Protein AF-A0A9P5ZPV6-F1 (afdb_monomer_lite)

pLDDT: mean 77.03, std 16.37, range [39.78, 94.75]

Foldseek 3Di:
DDCPPPVQCVDLVSLLVVLLVDDLVVLVV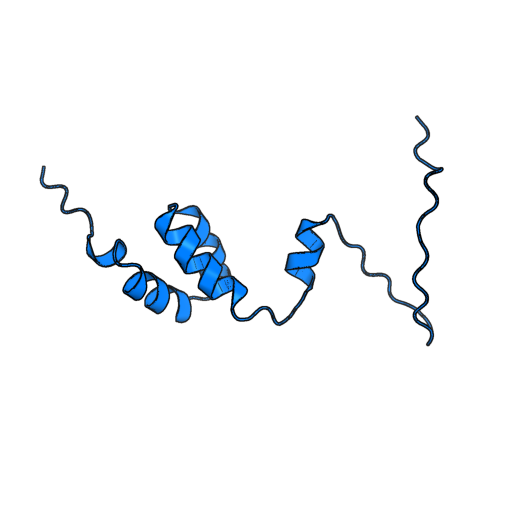QLPPDPSSVVRSVCNNPVDCPDCVVVVCVVHDDDDDDPPDDDDDDDDDDPPPPDD

Structure (mmCIF, N/CA/C/O backbone):
data_AF-A0A9P5ZPV6-F1
#
_entry.id   AF-A0A9P5ZPV6-F1
#
loop_
_atom_site.group_PDB
_atom_site.id
_atom_site.type_symbol
_atom_site.label_atom_id
_atom_site.label_alt_id
_atom_site.label_comp_id
_atom_site.label_asym_id
_atom_site.label_entity_id
_atom_site.label_seq_id
_atom_site.pdbx_PDB_ins_code
_atom_site.Cartn_x
_atom_site.Cartn_y
_atom_site.Cartn_z
_atom_site.occupancy
_atom_site.B_iso_or_equiv
_atom_site.auth_seq_id
_atom_site.auth_comp_id
_atom_site.auth_asym_id
_atom_site.auth_atom_id
_atom_site.pdbx_PDB_model_num
ATOM 1 N N . MET A 1 1 ? -28.943 7.202 18.365 1.00 39.78 1 MET A N 1
ATOM 2 C CA . MET A 1 1 ? -28.548 6.206 17.346 1.00 39.78 1 MET A CA 1
ATOM 3 C C . MET A 1 1 ? -27.176 5.690 17.728 1.00 39.78 1 MET A C 1
ATOM 5 O O . MET A 1 1 ? -26.249 6.483 17.784 1.00 39.78 1 MET A O 1
ATOM 9 N N . SER A 1 2 ? -27.082 4.421 18.123 1.00 45.56 2 SER A N 1
ATOM 10 C CA . SER A 1 2 ? -25.841 3.832 18.631 1.00 45.56 2 SER A CA 1
ATOM 11 C C . SER A 1 2 ? -24.860 3.647 17.475 1.00 45.56 2 SER A C 1
ATOM 13 O O . SER A 1 2 ? -25.004 2.725 16.675 1.00 45.56 2 SER A O 1
ATOM 15 N N . THR A 1 3 ? -23.889 4.549 17.352 1.00 55.97 3 THR A N 1
ATOM 16 C CA . THR A 1 3 ? -22.691 4.327 16.545 1.00 55.97 3 THR A CA 1
ATOM 17 C C . THR A 1 3 ? -21.837 3.306 17.283 1.00 55.97 3 THR A C 1
ATOM 19 O O . THR A 1 3 ? -20.868 3.660 17.952 1.00 55.97 3 THR A O 1
ATOM 22 N N . ALA A 1 4 ? -22.205 2.029 17.202 1.00 52.78 4 ALA A N 1
ATOM 23 C CA . ALA A 1 4 ? -21.248 0.963 17.444 1.00 52.78 4 ALA A CA 1
ATOM 24 C C . ALA A 1 4 ? -20.203 1.073 16.323 1.00 52.78 4 ALA A C 1
ATOM 26 O O . ALA A 1 4 ? -20.315 0.433 15.282 1.00 52.78 4 ALA A O 1
ATOM 27 N N . MET A 1 5 ? -19.250 2.002 16.475 1.00 58.88 5 MET A N 1
ATOM 28 C CA . MET A 1 5 ? -18.065 2.067 15.631 1.00 58.88 5 MET A CA 1
ATOM 29 C C . MET A 1 5 ? -17.470 0.666 15.672 1.00 58.88 5 MET A C 1
ATOM 31 O O . MET A 1 5 ? -17.248 0.141 16.759 1.00 58.88 5 MET A O 1
ATOM 35 N N . ASN A 1 6 ? -17.295 0.044 14.507 1.00 61.12 6 ASN A N 1
ATOM 36 C CA . ASN A 1 6 ? -16.675 -1.269 14.359 1.00 61.12 6 ASN A CA 1
ATOM 37 C C . ASN A 1 6 ? -15.250 -1.224 14.937 1.00 61.12 6 ASN A C 1
ATOM 39 O O . ASN A 1 6 ? -14.282 -1.017 14.210 1.00 61.12 6 ASN A O 1
ATOM 43 N N . THR A 1 7 ? -15.122 -1.398 16.254 1.00 68.88 7 THR A N 1
ATOM 44 C CA . THR A 1 7 ? -13.856 -1.350 17.001 1.00 68.88 7 THR A CA 1
ATOM 45 C C . THR A 1 7 ? -12.909 -2.455 16.560 1.00 68.88 7 THR A C 1
ATOM 47 O O . THR A 1 7 ? -11.700 -2.308 16.668 1.00 68.88 7 THR A O 1
ATOM 50 N N . VAL A 1 8 ? -13.451 -3.534 15.993 1.00 73.31 8 VAL A N 1
ATOM 51 C CA . VAL A 1 8 ? -12.685 -4.654 15.441 1.00 73.31 8 VAL A CA 1
ATOM 52 C C . VAL A 1 8 ? -11.780 -4.198 14.291 1.00 73.31 8 VAL A C 1
ATOM 54 O O . VAL A 1 8 ? -10.610 -4.559 14.261 1.00 73.31 8 VAL A O 1
ATOM 57 N N . LEU A 1 9 ? -12.279 -3.341 13.392 1.00 74.31 9 LEU A N 1
ATOM 58 C CA . LEU A 1 9 ? -11.500 -2.787 12.271 1.00 74.31 9 LEU A CA 1
ATOM 59 C C . LEU A 1 9 ? -10.650 -1.574 12.677 1.00 74.31 9 LEU A C 1
ATOM 61 O O . LEU A 1 9 ? -10.064 -0.925 11.815 1.00 74.31 9 LEU A O 1
ATOM 65 N N . ALA A 1 10 ? -10.605 -1.247 13.971 1.00 80.75 10 ALA A N 1
ATOM 66 C CA . ALA A 1 10 ? -9.653 -0.296 14.534 1.00 80.75 10 ALA A CA 1
ATOM 67 C C . ALA A 1 10 ? -8.418 -0.996 15.126 1.00 80.75 10 ALA A C 1
ATOM 69 O O . ALA A 1 10 ? -7.455 -0.313 15.461 1.00 80.75 10 ALA A O 1
ATOM 70 N N . ILE A 1 11 ? -8.437 -2.330 15.256 1.00 90.50 11 ILE A N 1
ATOM 71 C CA . ILE A 1 11 ? -7.304 -3.117 15.751 1.00 90.50 11 ILE A CA 1
ATOM 72 C C . ILE A 1 11 ? -6.325 -3.341 14.584 1.00 90.50 11 ILE A C 1
ATOM 74 O O . ILE A 1 11 ? -6.680 -4.045 13.630 1.00 90.50 11 ILE A O 1
ATOM 78 N N . PRO A 1 12 ? -5.106 -2.771 14.632 1.00 90.00 12 PRO A N 1
ATOM 79 C CA . PRO A 1 12 ? -4.158 -2.839 13.521 1.00 90.00 12 PRO A CA 1
ATOM 80 C C . PRO A 1 12 ? -3.754 -4.270 13.154 1.00 90.00 12 PRO A C 1
ATOM 82 O O . PRO A 1 12 ? -3.642 -4.603 11.980 1.00 90.00 12 PRO A O 1
ATOM 85 N N . GLU A 1 13 ? -3.594 -5.152 14.141 1.00 91.50 13 GLU A N 1
ATOM 86 C CA . GLU A 1 13 ? -3.185 -6.543 13.936 1.00 91.50 13 GLU A CA 1
ATOM 87 C C . GLU A 1 13 ? -4.233 -7.338 13.152 1.00 91.50 13 GLU A C 1
ATOM 89 O O . GLU A 1 13 ? -3.881 -8.137 12.283 1.00 91.50 13 GLU A O 1
ATOM 94 N N . LEU A 1 14 ? -5.520 -7.092 13.420 1.00 92.50 14 LEU A N 1
ATOM 95 C CA . LEU A 1 14 ? -6.614 -7.734 12.692 1.00 92.50 14 LEU A CA 1
ATOM 96 C C . LEU A 1 14 ? -6.712 -7.197 11.265 1.00 92.50 14 LEU A C 1
ATOM 98 O O . LEU A 1 14 ? -6.883 -7.979 10.333 1.00 92.50 14 LEU A O 1
ATOM 102 N N . LEU A 1 15 ? -6.551 -5.882 11.077 1.00 92.62 15 LEU A N 1
ATOM 103 C CA . LEU A 1 15 ? -6.472 -5.291 9.740 1.00 92.62 15 LEU A CA 1
ATOM 104 C C . LEU A 1 15 ? -5.312 -5.883 8.940 1.00 92.62 15 LEU A C 1
ATOM 106 O O . LEU A 1 15 ? -5.506 -6.299 7.800 1.00 92.62 15 LEU A O 1
ATOM 110 N N . ARG A 1 16 ? -4.127 -5.985 9.549 1.00 92.94 16 ARG A N 1
ATOM 111 C CA . ARG A 1 16 ? -2.944 -6.571 8.918 1.00 92.94 16 ARG A CA 1
ATOM 112 C C . ARG A 1 16 ? -3.195 -8.009 8.494 1.00 92.94 16 ARG A C 1
ATOM 114 O O . ARG A 1 16 ? -2.914 -8.345 7.348 1.00 92.94 16 ARG A O 1
ATOM 121 N N . GLN A 1 17 ? -3.771 -8.831 9.373 1.00 93.69 17 GLN A N 1
ATOM 122 C CA . GLN A 1 17 ? -4.154 -10.197 9.023 1.00 93.69 17 GLN A CA 1
ATOM 123 C C . GLN A 1 17 ? -5.140 -10.217 7.857 1.00 93.69 17 GLN A C 1
ATOM 125 O O . GLN A 1 17 ? -4.922 -10.950 6.910 1.00 93.69 17 GLN A O 1
ATOM 130 N N . ILE A 1 18 ? -6.181 -9.387 7.841 1.00 93.38 18 ILE A N 1
ATOM 131 C CA . ILE A 1 18 ? -7.121 -9.345 6.706 1.00 93.38 18 ILE A CA 1
ATOM 132 C C . ILE A 1 18 ? -6.399 -8.965 5.399 1.00 93.38 18 ILE A C 1
ATOM 134 O O . ILE A 1 18 ? -6.622 -9.576 4.350 1.00 93.38 18 ILE A O 1
ATOM 138 N N . PHE A 1 19 ? -5.503 -7.981 5.452 1.00 94.12 19 PHE A N 1
ATOM 139 C CA . PHE A 1 19 ? -4.757 -7.503 4.288 1.00 94.12 19 PHE A CA 1
ATOM 140 C C . PHE A 1 19 ? -3.730 -8.514 3.770 1.00 94.12 19 PHE A C 1
ATOM 142 O O . PHE A 1 19 ? -3.523 -8.588 2.560 1.00 94.12 19 PHE A O 1
ATOM 149 N N . GLU A 1 20 ? -3.133 -9.340 4.632 1.00 92.94 20 GLU A N 1
ATOM 150 C CA . GLU A 1 20 ? -2.244 -10.437 4.217 1.00 92.94 20 GLU A CA 1
ATOM 151 C C . GLU A 1 20 ? -2.955 -11.494 3.359 1.00 92.94 20 GLU A C 1
ATOM 153 O O . GLU A 1 20 ? -2.323 -12.118 2.509 1.00 92.94 20 GLU A O 1
ATOM 158 N N . TRP A 1 21 ? -4.265 -11.674 3.546 1.00 94.75 21 TRP A N 1
ATOM 159 C CA . TRP A 1 21 ? -5.083 -12.611 2.766 1.00 94.75 21 TRP A CA 1
ATOM 160 C C . TRP A 1 21 ? -5.750 -11.945 1.554 1.00 94.75 21 TRP A C 1
ATOM 162 O O . TRP A 1 21 ? -6.389 -12.619 0.746 1.00 94.75 21 TRP A O 1
ATOM 172 N N . SER A 1 22 ? -5.610 -10.626 1.421 1.00 92.31 22 SER A N 1
ATOM 173 C CA . SER A 1 22 ? -6.192 -9.832 0.339 1.00 92.31 22 SER A CA 1
ATOM 174 C C . SER A 1 22 ? -5.255 -9.773 -0.869 1.00 92.31 22 SER A C 1
ATOM 176 O O . SER A 1 22 ? -4.033 -9.888 -0.745 1.00 92.31 22 SER A O 1
ATOM 178 N N . THR A 1 23 ? -5.805 -9.566 -2.069 1.00 91.62 23 THR A N 1
ATOM 179 C CA . THR A 1 23 ? -4.956 -9.433 -3.259 1.00 91.62 23 THR A CA 1
ATOM 180 C C . THR A 1 23 ? -4.217 -8.095 -3.258 1.00 91.62 23 THR A C 1
ATOM 182 O O . THR A 1 23 ? -4.618 -7.130 -2.608 1.00 91.62 23 THR A O 1
ATOM 185 N N . GLN A 1 24 ? -3.150 -7.990 -4.057 1.00 88.44 24 GLN A N 1
ATOM 186 C CA . GLN A 1 24 ? -2.434 -6.724 -4.231 1.00 88.44 24 GLN A CA 1
ATOM 187 C C . GLN A 1 24 ? -3.362 -5.598 -4.722 1.00 88.44 24 GLN A C 1
ATOM 189 O O . GLN A 1 24 ? -3.232 -4.457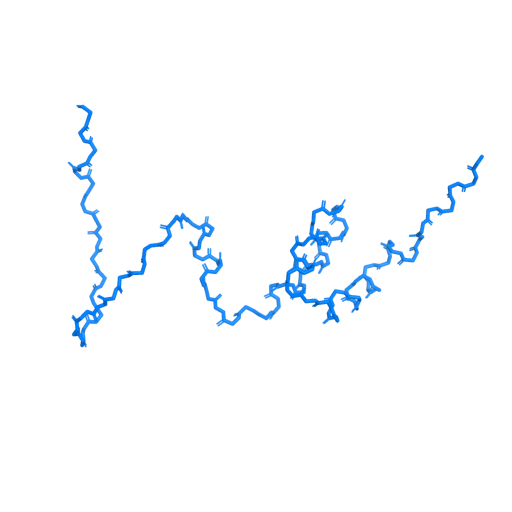 -4.286 1.00 88.44 24 GLN A O 1
ATOM 194 N N . ARG A 1 25 ? -4.318 -5.920 -5.606 1.00 90.88 25 ARG A N 1
ATOM 195 C CA . ARG A 1 25 ? -5.310 -4.961 -6.109 1.00 90.88 25 ARG A CA 1
ATOM 196 C C . ARG A 1 25 ? -6.217 -4.467 -4.983 1.00 90.88 25 ARG A C 1
ATOM 198 O O . ARG A 1 25 ? -6.430 -3.264 -4.883 1.00 90.88 25 ARG A O 1
ATOM 205 N N . ASP A 1 26 ? -6.702 -5.375 -4.142 1.00 93.81 26 ASP A N 1
ATOM 206 C CA . ASP A 1 26 ? -7.589 -5.025 -3.029 1.00 93.81 26 ASP A CA 1
ATOM 207 C C . ASP A 1 26 ? -6.848 -4.185 -1.989 1.00 93.81 26 ASP A C 1
ATOM 209 O O . ASP A 1 26 ? -7.364 -3.173 -1.525 1.00 93.81 26 ASP A O 1
ATOM 213 N N . ASN A 1 27 ? -5.589 -4.527 -1.700 1.00 91.69 27 ASN A N 1
ATOM 214 C CA . ASN A 1 27 ? -4.754 -3.741 -0.799 1.00 91.69 27 ASN A CA 1
ATOM 215 C C . ASN A 1 27 ? -4.504 -2.323 -1.327 1.00 91.69 27 ASN A C 1
ATOM 217 O O . ASN A 1 27 ? -4.544 -1.382 -0.540 1.00 91.69 27 ASN A O 1
ATOM 221 N N . CYS A 1 28 ? -4.358 -2.123 -2.642 1.00 90.88 28 CYS A N 1
ATOM 222 C CA . CYS A 1 28 ? -4.319 -0.774 -3.218 1.00 90.88 28 CYS A CA 1
ATOM 223 C C . CYS A 1 28 ? -5.600 0.029 -2.937 1.00 90.88 28 CYS A C 1
ATOM 225 O O . CYS A 1 28 ? -5.518 1.230 -2.689 1.00 90.88 28 CYS A O 1
ATOM 227 N N . SER A 1 29 ? -6.773 -0.610 -2.952 1.00 94.12 29 SER A N 1
ATOM 228 C CA . SER A 1 29 ? -8.038 0.038 -2.586 1.00 94.12 29 SER A CA 1
ATOM 229 C C . SER A 1 29 ? -8.148 0.288 -1.079 1.00 94.12 29 SER A C 1
ATOM 231 O O . SER A 1 29 ? -8.572 1.369 -0.674 1.00 94.12 29 SER A O 1
ATOM 233 N N . ASN A 1 30 ? -7.711 -0.660 -0.246 1.00 93.06 30 ASN A N 1
ATOM 234 C CA . ASN A 1 30 ? -7.757 -0.556 1.216 1.00 93.06 30 ASN A CA 1
ATOM 235 C C . ASN A 1 30 ? -6.941 0.636 1.742 1.00 93.06 30 ASN A C 1
ATOM 237 O O . ASN A 1 30 ? -7.368 1.311 2.680 1.00 93.06 30 ASN A O 1
ATOM 241 N N . ILE A 1 31 ? -5.818 0.954 1.090 1.00 93.19 31 ILE A N 1
ATOM 242 C CA . ILE A 1 31 ? -4.959 2.109 1.407 1.00 93.19 31 ILE A CA 1
ATOM 243 C C . ILE A 1 31 ? -5.726 3.447 1.358 1.00 93.19 31 ILE A C 1
ATOM 245 O O . ILE A 1 31 ? -5.356 4.392 2.052 1.00 93.19 31 ILE A O 1
ATOM 249 N N . LEU A 1 32 ? -6.804 3.544 0.573 1.00 93.50 32 LEU A N 1
ATOM 250 C CA . LEU A 1 32 ? -7.550 4.789 0.353 1.00 93.50 32 LEU A CA 1
ATOM 251 C C . LEU A 1 32 ? -8.676 5.037 1.373 1.00 93.50 32 LEU A C 1
ATOM 253 O O . LEU A 1 32 ? -9.313 6.087 1.323 1.00 93.50 32 LEU A O 1
ATOM 257 N N . VAL A 1 33 ? -8.946 4.095 2.283 1.00 92.12 33 VAL A N 1
ATOM 258 C CA . VAL A 1 33 ? -10.117 4.154 3.179 1.00 92.12 33 VAL A CA 1
ATOM 259 C C . VAL A 1 33 ? -9.906 5.103 4.360 1.00 92.12 33 VAL A C 1
ATOM 261 O O . VAL A 1 33 ? -10.763 5.929 4.666 1.00 92.12 33 VAL A O 1
ATOM 264 N N . SER A 1 34 ? -8.785 4.970 5.069 1.00 91.56 34 SER A N 1
ATOM 265 C CA . SER A 1 34 ? -8.459 5.786 6.244 1.00 91.56 34 SER A CA 1
ATOM 266 C C . SER A 1 34 ? -6.961 5.743 6.532 1.00 91.56 34 SER A C 1
ATOM 268 O O . SER A 1 34 ? -6.263 4.858 6.042 1.00 91.56 34 SER A O 1
ATOM 270 N N . LYS A 1 35 ? -6.461 6.647 7.385 1.00 90.00 35 LYS A N 1
ATOM 271 C CA . LYS A 1 35 ? -5.049 6.637 7.801 1.00 90.00 35 LYS A CA 1
ATOM 272 C C . LYS A 1 35 ? -4.639 5.311 8.462 1.00 90.00 35 LYS A C 1
ATOM 274 O O . LYS A 1 35 ? -3.572 4.794 8.159 1.00 90.00 35 LYS A O 1
ATOM 279 N N . ALA A 1 36 ? -5.496 4.739 9.309 1.00 90.38 36 ALA A N 1
ATOM 280 C CA . ALA A 1 36 ? -5.216 3.459 9.964 1.00 90.38 36 ALA A CA 1
ATOM 281 C C . ALA A 1 36 ? -5.116 2.309 8.947 1.00 90.38 36 ALA A C 1
ATOM 283 O O . ALA A 1 36 ? -4.232 1.465 9.029 1.00 90.38 36 ALA A O 1
ATOM 284 N N . TRP A 1 37 ? -5.995 2.306 7.943 1.00 93.69 37 TRP A N 1
ATOM 285 C CA . TRP A 1 37 ? -5.965 1.300 6.882 1.00 93.69 37 TRP A CA 1
ATOM 286 C C . TRP A 1 37 ? -4.769 1.487 5.956 1.00 93.69 37 TRP A C 1
ATOM 288 O O . TRP A 1 37 ? -4.164 0.503 5.549 1.00 93.69 37 TRP A O 1
ATOM 298 N N . PHE A 1 38 ? -4.406 2.736 5.661 1.00 93.62 38 PHE A N 1
ATOM 299 C CA . PHE A 1 38 ? -3.210 3.082 4.903 1.00 93.62 38 PHE A CA 1
ATOM 300 C C . PHE A 1 38 ? -1.961 2.474 5.538 1.00 93.62 38 PHE A C 1
ATOM 302 O O . PHE A 1 38 ? -1.229 1.770 4.851 1.00 93.62 38 PHE A O 1
ATOM 309 N N . GLU A 1 39 ? -1.733 2.711 6.834 1.00 93.38 39 GLU A N 1
ATOM 310 C CA . GLU A 1 39 ? -0.533 2.248 7.549 1.00 93.38 39 GLU A CA 1
ATOM 311 C C . GLU A 1 39 ? -0.399 0.718 7.521 1.00 93.38 39 GLU A C 1
ATOM 313 O O . GLU A 1 39 ? 0.687 0.178 7.285 1.00 93.38 39 GLU A O 1
ATOM 318 N N . GLU A 1 40 ? -1.516 0.010 7.668 1.00 94.44 40 GLU A N 1
ATOM 319 C CA . GLU A 1 40 ? -1.518 -1.448 7.658 1.00 94.44 40 GLU A CA 1
ATOM 320 C C . GLU A 1 40 ? -1.429 -2.041 6.247 1.00 94.44 40 GLU A C 1
ATOM 322 O O . GLU A 1 40 ? -0.585 -2.900 5.975 1.00 94.44 40 GLU A O 1
ATOM 327 N N . ALA A 1 41 ? -2.242 -1.552 5.309 1.00 92.62 41 ALA A N 1
ATOM 328 C CA . ALA A 1 41 ? -2.270 -2.062 3.943 1.00 92.62 41 ALA A CA 1
ATOM 329 C C . ALA A 1 41 ? -0.975 -1.740 3.186 1.00 92.62 41 ALA A C 1
ATOM 331 O O . ALA A 1 41 ? -0.504 -2.575 2.413 1.00 92.62 41 ALA A O 1
ATOM 332 N N . ILE A 1 42 ? -0.350 -0.578 3.429 1.00 91.06 42 ILE A N 1
ATOM 333 C CA . ILE A 1 42 ? 0.938 -0.235 2.814 1.00 91.06 42 ILE A CA 1
ATOM 334 C C . ILE A 1 42 ? 2.050 -1.151 3.334 1.00 91.06 42 ILE A C 1
ATOM 336 O O . ILE A 1 42 ? 2.859 -1.633 2.544 1.00 91.06 42 ILE A O 1
ATOM 340 N N . THR A 1 43 ? 2.046 -1.488 4.625 1.00 92.19 43 THR A N 1
ATOM 341 C CA . THR A 1 43 ? 3.015 -2.429 5.205 1.00 92.19 43 THR A CA 1
ATOM 342 C C . THR A 1 43 ? 2.940 -3.790 4.510 1.00 92.19 43 THR A C 1
ATOM 344 O O . THR A 1 43 ? 3.966 -4.335 4.103 1.00 92.19 43 THR A O 1
ATOM 347 N N . VAL A 1 44 ? 1.730 -4.316 4.296 1.00 92.12 44 VAL A N 1
ATOM 348 C CA . VAL A 1 44 ? 1.528 -5.593 3.593 1.00 92.12 44 VAL A CA 1
ATOM 349 C C . VAL A 1 44 ? 1.895 -5.490 2.109 1.00 92.12 44 VAL A C 1
ATOM 351 O O . VAL A 1 44 ? 2.605 -6.354 1.593 1.00 92.12 44 VAL A O 1
ATOM 354 N N . LEU A 1 45 ? 1.469 -4.423 1.424 1.00 88.50 45 LEU A N 1
ATOM 355 C CA . LEU A 1 45 ? 1.732 -4.213 -0.003 1.00 88.50 45 LEU A CA 1
ATOM 356 C C . LEU A 1 45 ? 3.237 -4.151 -0.308 1.00 88.50 45 LEU A C 1
ATOM 358 O O . LEU A 1 45 ? 3.697 -4.698 -1.310 1.00 88.50 45 LEU A O 1
ATOM 362 N N . TRP A 1 46 ? 4.003 -3.492 0.564 1.00 86.38 46 TRP A N 1
ATOM 363 C CA . TRP A 1 46 ? 5.436 -3.266 0.385 1.00 86.38 46 TRP A CA 1
ATOM 364 C C . TRP A 1 46 ? 6.320 -4.387 0.944 1.00 86.38 46 TRP A C 1
ATOM 366 O O . TRP A 1 46 ? 7.499 -4.460 0.595 1.00 86.38 46 TRP A O 1
ATOM 376 N N . ARG A 1 47 ? 5.772 -5.307 1.747 1.00 85.25 47 ARG A N 1
ATOM 377 C CA . ARG A 1 47 ? 6.516 -6.457 2.289 1.00 85.25 47 ARG A CA 1
ATOM 378 C C . ARG A 1 47 ? 7.035 -7.404 1.200 1.00 85.25 47 ARG A C 1
ATOM 380 O O . ARG A 1 47 ? 8.090 -8.009 1.371 1.00 85.25 47 ARG A O 1
ATOM 387 N N . HIS A 1 48 ? 6.319 -7.525 0.082 1.00 72.81 48 HIS A N 1
ATOM 388 C CA . HIS A 1 48 ? 6.642 -8.454 -1.007 1.00 72.81 48 HIS A CA 1
ATOM 389 C C . HIS A 1 48 ? 6.796 -7.740 -2.359 1.00 72.81 48 HIS A C 1
ATOM 391 O O . HIS A 1 48 ? 6.094 -8.014 -3.331 1.00 72.81 48 HIS A O 1
ATOM 397 N N . VAL A 1 49 ? 7.750 -6.810 -2.440 1.00 73.88 49 VAL A N 1
ATOM 398 C CA . VAL A 1 49 ? 8.061 -6.080 -3.679 1.00 73.88 49 VAL A CA 1
ATOM 399 C C . VAL A 1 49 ? 9.020 -6.908 -4.531 1.00 73.88 49 VAL A C 1
ATOM 401 O O . VAL A 1 49 ? 10.235 -6.748 -4.484 1.00 73.88 49 VAL A O 1
ATOM 404 N N . TYR A 1 50 ? 8.465 -7.806 -5.343 1.00 75.06 50 TYR A N 1
ATOM 405 C CA . TYR A 1 50 ? 9.243 -8.622 -6.288 1.00 75.06 50 TYR A CA 1
ATOM 406 C C . TYR A 1 50 ? 9.789 -7.827 -7.484 1.00 75.06 50 TYR A C 1
ATOM 408 O O . TYR A 1 50 ? 10.581 -8.336 -8.273 1.00 75.06 50 TYR A O 1
ATOM 416 N N . SER A 1 51 ? 9.353 -6.578 -7.652 1.00 75.56 51 SER A N 1
ATOM 417 C CA . SER A 1 51 ? 9.757 -5.716 -8.756 1.00 75.56 51 SER A CA 1
ATOM 418 C C . SER A 1 51 ? 10.029 -4.313 -8.249 1.00 75.56 51 SER A C 1
ATOM 420 O O . SER A 1 51 ? 9.171 -3.716 -7.615 1.00 75.56 51 SER A O 1
ATOM 422 N N . LEU A 1 52 ? 11.177 -3.739 -8.609 1.00 81.38 52 LEU A N 1
ATOM 423 C CA . LEU A 1 52 ? 11.473 -2.326 -8.350 1.00 81.38 52 LEU A CA 1
ATOM 424 C C . LEU A 1 52 ? 10.645 -1.378 -9.231 1.00 81.38 52 LEU A C 1
ATOM 426 O O . LEU A 1 52 ? 10.677 -0.168 -9.033 1.00 81.38 52 LEU A O 1
ATOM 430 N N . ARG A 1 53 ? 9.890 -1.896 -10.208 1.00 78.44 53 ARG A N 1
ATOM 431 C CA . ARG A 1 53 ? 9.131 -1.066 -11.149 1.00 78.44 53 ARG A CA 1
ATOM 432 C C . ARG A 1 53 ? 8.159 -0.092 -10.465 1.00 78.44 53 ARG A C 1
ATOM 434 O O . ARG A 1 53 ? 8.181 1.075 -10.847 1.00 78.44 53 ARG A O 1
ATOM 441 N N . PRO A 1 54 ? 7.337 -0.499 -9.478 1.00 77.31 54 PRO A N 1
ATOM 442 C CA . PRO A 1 54 ? 6.448 0.426 -8.783 1.00 77.31 54 PRO A CA 1
ATOM 443 C C . PRO A 1 54 ? 7.209 1.531 -8.039 1.00 77.31 54 PRO A C 1
ATOM 445 O O . PRO A 1 54 ? 6.770 2.672 -8.078 1.00 77.31 54 PRO A O 1
ATOM 448 N N . LEU A 1 55 ? 8.371 1.226 -7.441 1.00 81.44 55 LEU A N 1
ATOM 449 C CA . LEU A 1 55 ? 9.228 2.225 -6.780 1.00 81.44 55 LEU A CA 1
ATOM 450 C C . LEU A 1 55 ? 9.764 3.244 -7.764 1.00 81.44 55 LEU A C 1
ATOM 452 O O . LEU A 1 55 ? 9.677 4.444 -7.544 1.00 81.44 55 LEU A O 1
ATOM 456 N N . LEU A 1 56 ? 10.333 2.761 -8.859 1.00 83.62 56 LEU A N 1
ATOM 457 C CA . LEU A 1 56 ? 10.971 3.636 -9.825 1.00 83.62 56 LEU A CA 1
ATOM 458 C C . LEU A 1 56 ? 9.940 4.505 -10.567 1.00 83.62 56 LEU A C 1
ATOM 460 O O . LEU A 1 56 ? 10.251 5.635 -10.924 1.00 83.62 56 LEU A O 1
ATOM 464 N N . ASN A 1 57 ? 8.695 4.036 -10.710 1.00 81.75 57 ASN A N 1
ATOM 465 C CA . ASN A 1 57 ? 7.589 4.857 -11.212 1.00 81.75 57 ASN A CA 1
ATOM 466 C C . ASN A 1 57 ? 7.225 6.027 -10.276 1.00 81.75 57 ASN A C 1
ATOM 468 O O . ASN A 1 57 ? 6.647 7.000 -10.752 1.00 81.75 57 ASN A O 1
ATOM 472 N N . LEU A 1 58 ? 7.561 5.969 -8.978 1.00 81.81 58 LEU A N 1
ATOM 473 C CA . LEU A 1 58 ? 7.383 7.110 -8.066 1.00 81.81 58 LEU A CA 1
ATOM 474 C C . LEU A 1 58 ? 8.352 8.255 -8.380 1.00 81.81 58 LEU A C 1
ATOM 476 O O . LEU A 1 58 ? 8.040 9.408 -8.103 1.00 81.81 58 LEU A O 1
ATOM 480 N N . LEU A 1 59 ? 9.519 7.948 -8.954 1.00 87.44 59 LEU A N 1
ATOM 481 C CA . LEU A 1 59 ? 10.514 8.954 -9.337 1.00 87.44 59 LEU A CA 1
ATOM 482 C C . LEU A 1 59 ? 10.139 9.664 -10.647 1.00 87.44 59 LEU A C 1
ATOM 484 O O . LEU A 1 59 ? 10.609 10.769 -10.907 1.00 87.44 59 LEU A O 1
ATOM 488 N N . GLY A 1 60 ? 9.296 9.036 -11.469 1.00 84.81 60 GLY A N 1
ATOM 489 C CA . GLY A 1 60 ? 8.779 9.598 -12.709 1.00 84.81 60 GLY A CA 1
ATOM 490 C C . GLY A 1 60 ? 8.400 8.526 -13.736 1.00 84.81 60 GLY A C 1
ATOM 491 O O . GLY A 1 60 ? 8.616 7.331 -13.514 1.00 84.81 60 GLY A O 1
ATOM 492 N N . PRO A 1 61 ? 7.837 8.930 -14.889 1.00 80.69 61 PRO A N 1
ATOM 493 C CA . PRO A 1 61 ? 7.497 8.011 -15.969 1.00 80.69 61 PRO A CA 1
ATOM 494 C C . PRO A 1 61 ? 8.738 7.261 -16.470 1.00 80.69 61 PRO A C 1
ATOM 496 O O . PRO A 1 61 ? 9.648 7.854 -17.050 1.00 80.69 61 PRO A O 1
ATOM 499 N N . MET A 1 62 ? 8.778 5.943 -16.279 1.00 77.00 62 MET A N 1
ATOM 500 C CA . MET A 1 62 ? 9.877 5.118 -16.774 1.00 77.00 62 MET A CA 1
ATOM 501 C C . MET A 1 62 ? 9.642 4.635 -18.202 1.00 77.00 62 MET A C 1
ATOM 503 O O . MET A 1 62 ? 8.616 4.023 -18.505 1.00 77.00 62 MET A O 1
ATOM 507 N N . LYS A 1 63 ? 10.652 4.802 -19.060 1.00 77.06 63 LYS A N 1
ATOM 508 C CA . LYS A 1 63 ? 10.714 4.139 -20.366 1.00 77.06 63 LYS A CA 1
ATOM 509 C C . LYS A 1 63 ? 11.568 2.881 -20.256 1.00 77.06 63 LYS A C 1
ATOM 511 O O . LYS A 1 63 ? 12.695 2.925 -19.769 1.00 77.06 63 LYS A O 1
ATOM 516 N N . LEU A 1 64 ? 11.026 1.755 -20.710 1.00 68.94 64 LEU A N 1
ATOM 517 C CA . LEU A 1 64 ? 11.812 0.544 -20.920 1.00 68.94 64 LEU A CA 1
ATOM 518 C C . LEU A 1 64 ? 12.752 0.785 -22.100 1.00 68.94 64 LEU A C 1
ATOM 520 O O . LEU A 1 64 ? 12.294 0.901 -23.233 1.00 68.94 64 LEU A O 1
ATOM 524 N N . VAL A 1 65 ? 14.050 0.858 -21.829 1.00 73.44 65 VAL A N 1
ATOM 525 C CA . VAL A 1 65 ? 15.069 0.824 -22.877 1.00 73.44 65 VAL A CA 1
ATOM 526 C C . VAL A 1 65 ? 15.460 -0.637 -23.057 1.00 73.44 65 VAL A C 1
ATOM 528 O O . VAL A 1 65 ? 16.122 -1.218 -22.197 1.00 73.44 65 VAL A O 1
ATOM 531 N N . LEU A 1 66 ? 14.991 -1.253 -24.141 1.00 63.81 66 LEU A N 1
ATOM 532 C CA . LEU A 1 66 ? 15.505 -2.546 -24.575 1.00 63.81 66 LEU A CA 1
ATOM 533 C C . LEU A 1 66 ? 16.893 -2.293 -25.162 1.00 63.81 66 LEU A C 1
ATOM 535 O O . LEU A 1 66 ? 17.024 -1.680 -26.217 1.00 63.81 66 LEU A O 1
ATOM 539 N N . LEU A 1 67 ? 17.928 -2.709 -24.435 1.00 59.50 67 LEU A N 1
ATOM 540 C CA . LEU A 1 67 ? 19.284 -2.740 -24.966 1.00 59.50 67 LEU A CA 1
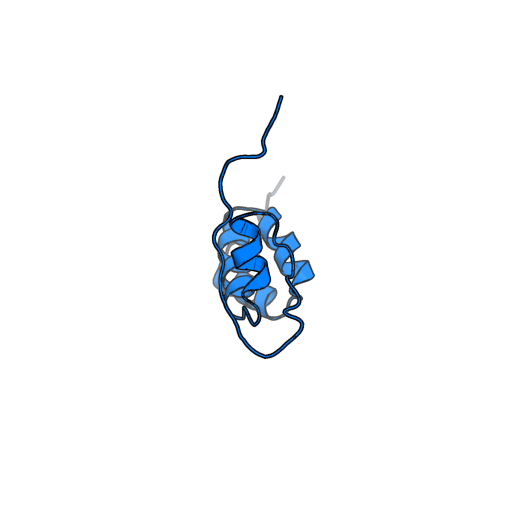ATOM 541 C C . LEU A 1 67 ? 19.348 -3.896 -25.962 1.00 59.50 67 LEU A C 1
ATOM 543 O O . LEU A 1 67 ? 19.497 -5.057 -25.578 1.00 59.50 67 LEU A O 1
ATOM 547 N N . GLU A 1 68 ? 19.192 -3.581 -27.244 1.00 61.88 68 GLU A N 1
ATOM 548 C CA . GLU A 1 68 ? 19.668 -4.471 -28.291 1.00 61.88 68 GLU A CA 1
ATOM 549 C C . GLU A 1 68 ? 21.190 -4.552 -28.142 1.00 61.88 68 GLU A C 1
ATOM 551 O O . GLU A 1 68 ? 21.880 -3.540 -28.224 1.00 61.88 68 GLU A O 1
ATOM 556 N N . SER A 1 69 ? 21.691 -5.759 -27.880 1.00 55.78 69 SER A N 1
ATOM 557 C CA . SER A 1 69 ? 23.100 -6.115 -27.658 1.00 55.78 69 SER A CA 1
ATOM 558 C C . SER A 1 69 ? 23.672 -5.829 -26.255 1.00 55.78 69 SER A C 1
ATOM 560 O O . SER A 1 69 ? 23.947 -4.703 -25.867 1.00 55.78 69 SER A O 1
ATOM 562 N N . GLY A 1 70 ? 23.871 -6.909 -25.490 1.00 53.50 70 GLY A N 1
ATOM 563 C CA . GLY A 1 70 ? 25.145 -7.290 -24.854 1.00 53.50 70 GLY A CA 1
ATOM 564 C C . GLY A 1 70 ? 25.875 -6.389 -23.845 1.00 53.50 70 GLY A C 1
ATOM 565 O O . GLY A 1 70 ? 26.591 -6.937 -23.015 1.00 53.50 70 GLY A O 1
ATOM 566 N N . GLU A 1 71 ? 25.716 -5.069 -23.831 1.00 47.97 71 GLU A N 1
ATOM 567 C CA . GLU A 1 71 ? 26.494 -4.179 -22.964 1.00 47.97 71 GLU A CA 1
ATOM 568 C C . GLU A 1 71 ? 25.605 -3.111 -22.322 1.00 47.97 71 GLU A C 1
ATOM 570 O O . GLU A 1 71 ? 25.096 -2.187 -22.954 1.00 47.97 71 GLU A O 1
ATOM 575 N N . ARG A 1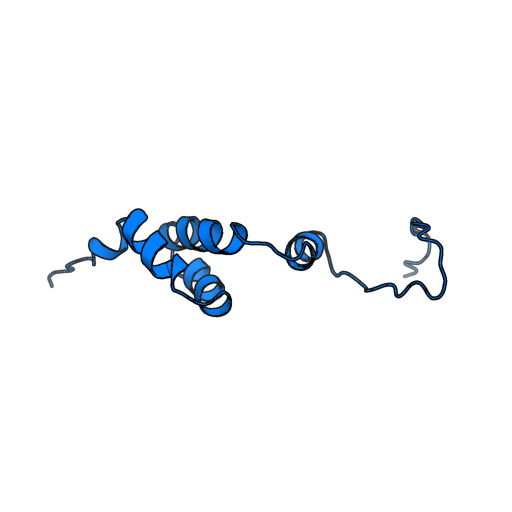 72 ? 25.415 -3.236 -21.004 1.00 44.47 72 ARG A N 1
ATOM 576 C CA . ARG A 1 72 ? 24.706 -2.241 -20.198 1.00 44.47 72 ARG A CA 1
ATOM 577 C C . ARG A 1 72 ? 25.589 -1.010 -20.027 1.00 44.47 72 ARG A C 1
ATOM 579 O O . ARG A 1 72 ? 26.430 -0.981 -19.132 1.00 44.47 72 ARG A O 1
ATOM 586 N N . ARG A 1 73 ? 25.363 0.026 -20.835 1.00 53.66 73 ARG A N 1
ATOM 587 C CA . ARG A 1 73 ? 25.946 1.353 -20.610 1.00 53.66 73 ARG A CA 1
ATOM 588 C C . ARG A 1 73 ? 24.845 2.359 -20.296 1.00 53.66 73 ARG A C 1
ATOM 590 O O . ARG A 1 73 ? 24.006 2.664 -21.136 1.00 53.66 73 ARG A O 1
ATOM 597 N N . TYR A 1 74 ? 24.846 2.861 -19.065 1.00 53.69 74 TYR A N 1
ATOM 598 C CA . TYR A 1 74 ? 23.976 3.960 -18.656 1.00 53.69 74 TYR A CA 1
ATOM 599 C C . TYR A 1 74 ? 24.501 5.256 -19.290 1.00 53.69 74 TYR A C 1
ATOM 601 O O . TYR A 1 74 ? 25.627 5.659 -19.004 1.00 53.69 74 TYR A O 1
ATOM 609 N N . MET A 1 75 ? 23.712 5.896 -20.157 1.00 56.66 75 MET A N 1
ATOM 610 C CA . MET A 1 75 ? 23.984 7.255 -20.643 1.00 56.66 75 MET A CA 1
ATOM 611 C C . MET A 1 75 ? 23.031 8.246 -19.976 1.00 56.66 75 MET A C 1
ATOM 613 O O . MET A 1 75 ? 21.816 8.051 -19.969 1.00 56.66 75 MET A O 1
ATOM 617 N N . SER A 1 76 ? 23.595 9.313 -19.415 1.00 61.19 76 SER A N 1
ATOM 618 C CA . SER A 1 76 ? 22.878 10.491 -18.933 1.00 61.19 76 SER A CA 1
ATOM 619 C C . SER A 1 76 ? 22.390 11.347 -20.109 1.00 61.19 76 SER A C 1
ATOM 621 O O . SER A 1 76 ? 23.093 11.518 -21.104 1.00 61.19 76 SER A O 1
ATOM 623 N N . ILE A 1 77 ? 21.173 11.885 -19.991 1.00 58.97 77 ILE A N 1
ATOM 624 C CA . ILE A 1 77 ? 20.530 12.733 -21.007 1.00 58.97 77 ILE A CA 1
ATOM 625 C C . ILE A 1 77 ? 21.144 14.145 -20.946 1.00 58.97 77 ILE A C 1
ATOM 627 O O . ILE A 1 77 ? 21.094 14.758 -19.878 1.00 58.97 77 ILE A O 1
ATOM 631 N N . PRO A 1 78 ? 21.672 14.709 -22.050 1.00 52.88 78 PRO A N 1
ATOM 632 C CA . PRO A 1 78 ? 22.032 16.123 -22.109 1.00 52.88 78 PRO A CA 1
ATOM 633 C C . PRO A 1 78 ? 20.775 17.002 -22.169 1.00 52.88 78 PRO A C 1
ATOM 635 O O . PRO A 1 78 ? 19.894 16.805 -23.006 1.00 52.88 78 PRO A O 1
ATOM 638 N N . THR A 1 79 ? 20.714 18.000 -21.293 1.00 59.69 79 THR A N 1
ATOM 639 C CA . THR A 1 79 ? 19.585 18.901 -20.986 1.00 59.69 79 THR A CA 1
ATOM 640 C C . THR A 1 79 ? 19.212 19.916 -22.083 1.00 59.69 79 THR A C 1
ATOM 642 O O . THR A 1 79 ? 18.654 20.966 -21.780 1.00 59.69 79 THR A O 1
ATOM 645 N N . ALA A 1 80 ? 19.509 19.661 -23.360 1.00 56.81 80 ALA A N 1
ATOM 646 C CA . ALA A 1 80 ? 19.533 20.717 -24.382 1.00 56.81 80 ALA A CA 1
ATOM 647 C C . ALA A 1 80 ? 18.321 20.800 -25.335 1.00 56.81 80 ALA A C 1
ATOM 649 O O . ALA A 1 80 ? 18.334 21.637 -26.231 1.00 56.81 80 ALA A O 1
ATOM 650 N N . TYR A 1 81 ? 17.260 20.002 -25.168 1.00 55.41 81 TYR A N 1
ATOM 651 C CA . TYR A 1 81 ? 16.117 20.026 -26.101 1.00 55.41 81 TYR A CA 1
ATOM 652 C C . TYR A 1 81 ? 14.771 20.174 -25.388 1.00 55.41 81 TYR A C 1
ATOM 654 O O . TYR A 1 81 ? 13.891 19.325 -25.490 1.00 55.41 81 TYR A O 1
ATOM 662 N N . THR A 1 82 ? 14.606 21.283 -24.668 1.00 55.97 82 THR A N 1
ATOM 663 C CA . THR A 1 82 ? 13.278 21.879 -24.449 1.00 55.97 82 THR A CA 1
ATOM 664 C C . THR A 1 82 ? 13.288 23.246 -25.126 1.00 55.97 82 THR A C 1
ATOM 666 O O . THR A 1 82 ? 13.576 24.265 -24.511 1.00 55.97 82 THR A O 1
ATOM 669 N N . ALA A 1 83 ? 13.104 23.235 -26.448 1.00 49.47 83 ALA A N 1
ATOM 670 C CA . ALA A 1 83 ? 12.880 24.444 -27.227 1.00 49.47 83 ALA A CA 1
ATOM 671 C C . ALA A 1 83 ? 11.401 24.835 -27.085 1.00 49.47 83 ALA A C 1
ATOM 673 O O . ALA A 1 83 ? 10.530 24.039 -27.440 1.00 49.47 83 ALA A O 1
ATOM 674 N N . ASN A 1 84 ? 11.159 26.026 -26.5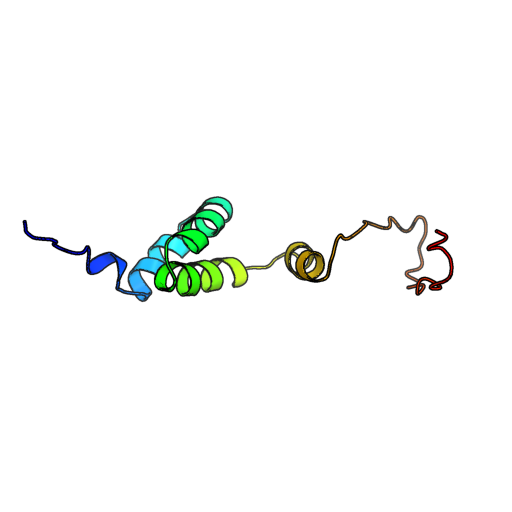35 1.00 45.66 84 ASN A N 1
ATOM 675 C CA . ASN A 1 84 ? 9.938 26.805 -26.742 1.00 45.66 84 ASN A CA 1
ATOM 676 C C . ASN A 1 84 ? 10.179 27.776 -27.896 1.00 45.66 84 ASN A C 1
ATOM 678 O O . ASN A 1 84 ? 11.309 28.317 -27.953 1.00 45.66 84 ASN A O 1
#

Organism: Pleurotus 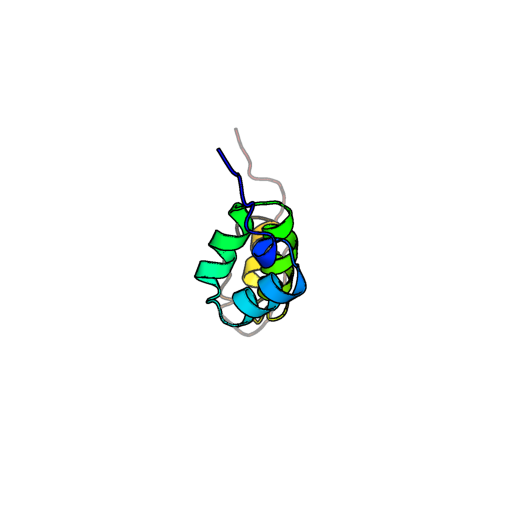eryngii (NCBI:txid5323)

Sequence (84 aa):
MSTAMNTVLAIPELLRQIFEWSTQRDNCSNILVSKAWFEEAITVLWRHVYSLRPLLNLLGPMKLVLLESGERRYMSIPTAYTAN

Secondary structure (DSSP, 8-state):
------GGGG-HHHHHHHHHTS-HHHHHHHTTT-HHHHHHHHHHHHHT---SHHHHHHHS--------SS-----PPPS-----

Radius of gyration: 20.7 Å; chains: 1; bounding box: 55×39×47 Å